Protein AF-G8QPC1-F1 (afdb_monomer)

pLDDT: mean 83.92, std 19.11, range [39.84, 98.25]

Sequence (116 aa):
MSDKPPVGKVQQKRVIDTPPAGSVQTPPPKSLAEKEMEFRQQQKIRQDKAKEAEEEAAQQKKRKDNCDAARRNLALYQSGERIARRNDAGEREILDDSQRAAEAAKAQQAVNEWCK

Secondary structure (DSSP, 8-state):
---PPPPP---------PPP-----PPPPPPHHHHHHHHHHHHHHHHHHHHHHHHHHHHHHHHHHHHHHHHHHHHHHHS-PPPEEE-TTS-EEEPPHHHHHHHHHHHHHHHHHHT-

Foldseek 3Di:
DDDDPDDDDDPDDDDDDDDDDPDPPDPPDDDPVRVVVVVVVVVVVVVVVVVVVVVVVVVLVVLVVQLVVLVVQLCVLVVPDWDWDQDPVRDTDTDDPVRSVVSNVVSVVSNVVSVD

Radius of gyration: 36.0 Å; Cα contacts (8 Å, |Δi|>4): 49; chains: 1; bounding box: 96×52×78 Å

Structure (mmCIF, N/CA/C/O backbone):
data_AF-G8QPC1-F1
#
_entry.id   AF-G8QPC1-F1
#
loop_
_atom_site.group_PDB
_atom_site.id
_atom_site.type_symbol
_atom_site.label_atom_id
_atom_site.label_alt_id
_atom_site.label_comp_id
_atom_site.label_asym_id
_atom_site.label_entity_id
_atom_site.label_seq_id
_atom_site.pdbx_PDB_ins_code
_atom_site.Cartn_x
_atom_site.Cartn_y
_atom_site.Cartn_z
_atom_site.occupancy
_atom_site.B_iso_or_equiv
_atom_site.auth_seq_id
_atom_site.auth_comp_id
_atom_site.auth_asym_id
_atom_site.auth_atom_id
_atom_site.pdbx_PDB_model_num
ATOM 1 N N . MET A 1 1 ? -79.341 -33.993 42.452 1.00 43.09 1 MET A N 1
ATOM 2 C CA . MET A 1 1 ? -78.160 -33.880 41.567 1.00 43.09 1 MET A CA 1
ATOM 3 C C . MET A 1 1 ? -77.908 -32.393 41.347 1.00 43.09 1 MET A C 1
ATOM 5 O O . MET A 1 1 ? -78.702 -31.774 40.665 1.00 43.09 1 MET A O 1
ATOM 9 N N . SER A 1 2 ? -77.084 -31.689 42.128 1.00 46.44 2 SER A N 1
ATOM 10 C CA . SER A 1 2 ? -75.613 -31.746 42.159 1.00 4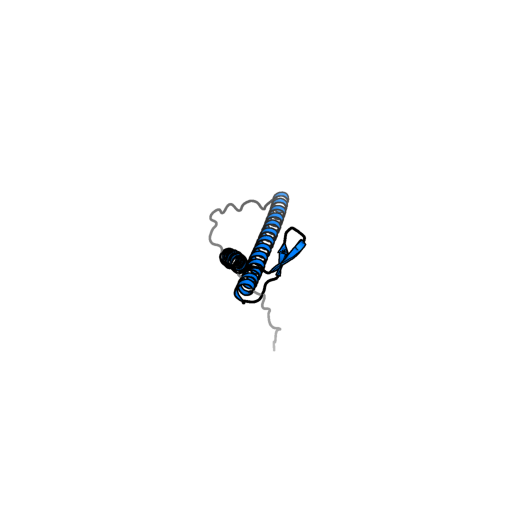6.44 2 SER A CA 1
ATOM 11 C C . SER A 1 2 ? -75.020 -31.681 40.755 1.00 46.44 2 SER A C 1
ATOM 13 O O . SER A 1 2 ? -74.992 -32.709 40.097 1.00 46.44 2 SER A O 1
ATOM 15 N N . ASP A 1 3 ? -74.561 -30.502 40.333 1.00 51.81 3 ASP A N 1
ATOM 16 C CA . ASP A 1 3 ? -73.200 -30.363 39.813 1.00 51.81 3 ASP A CA 1
ATOM 17 C C . ASP A 1 3 ? -72.731 -28.903 39.916 1.00 51.81 3 ASP A C 1
ATOM 19 O O . ASP A 1 3 ? -73.452 -27.962 39.581 1.00 51.81 3 ASP A O 1
ATOM 23 N N . LYS A 1 4 ? -71.560 -28.726 40.525 1.00 56.59 4 LYS A N 1
ATOM 24 C CA . LYS A 1 4 ? -70.967 -27.449 40.934 1.00 56.59 4 LYS A CA 1
ATOM 25 C C . LYS A 1 4 ? -69.986 -26.992 39.848 1.00 56.59 4 LYS A C 1
ATOM 27 O O . LYS A 1 4 ? -69.308 -27.836 39.269 1.00 56.59 4 LYS A O 1
ATOM 32 N N . PRO A 1 5 ? -69.830 -25.680 39.610 1.00 59.16 5 PRO A N 1
ATOM 33 C CA . PRO A 1 5 ? -68.811 -25.179 38.693 1.00 59.16 5 PRO A CA 1
ATOM 34 C C . PRO A 1 5 ? -67.395 -25.537 39.188 1.00 59.16 5 PRO A C 1
ATOM 36 O O . PRO A 1 5 ? -67.169 -25.602 40.403 1.00 59.16 5 PRO A O 1
ATOM 39 N N . PRO A 1 6 ? -66.428 -25.763 38.279 1.00 58.91 6 PRO A N 1
ATOM 40 C CA . PRO A 1 6 ? -65.076 -26.151 38.651 1.00 58.91 6 PRO A CA 1
ATOM 41 C C . PRO A 1 6 ? -64.368 -25.042 39.439 1.00 58.91 6 PRO A C 1
ATOM 43 O O . PRO A 1 6 ? -64.325 -23.876 39.047 1.00 58.91 6 PRO A O 1
ATOM 46 N N . VAL A 1 7 ? -63.800 -25.455 40.569 1.00 49.91 7 VAL A N 1
ATOM 47 C CA . VAL A 1 7 ? -62.991 -24.654 41.489 1.00 49.91 7 VAL A CA 1
ATOM 48 C C . VAL A 1 7 ? -61.662 -24.218 40.862 1.00 49.91 7 VAL A C 1
ATOM 50 O O . VAL A 1 7 ? -61.058 -24.927 40.056 1.00 49.91 7 VAL A O 1
ATOM 53 N N . GLY A 1 8 ? -61.217 -23.021 41.251 1.00 39.84 8 GLY A N 1
ATOM 54 C CA . GLY A 1 8 ? -60.066 -22.323 40.692 1.00 39.84 8 GLY A CA 1
ATOM 55 C C . GLY A 1 8 ? -58.712 -23.001 40.906 1.00 39.84 8 GLY A C 1
ATOM 56 O O . GLY A 1 8 ? -58.464 -23.686 41.896 1.00 39.84 8 GLY A O 1
ATOM 57 N N . LYS A 1 9 ? -57.788 -22.715 39.985 1.00 43.53 9 LYS A N 1
ATOM 58 C CA . LYS A 1 9 ? -56.349 -22.913 40.176 1.00 43.53 9 LYS A CA 1
ATOM 59 C C . LYS A 1 9 ? -55.683 -21.545 40.280 1.00 43.53 9 LYS A C 1
ATOM 61 O O . LYS A 1 9 ? -55.252 -20.968 39.287 1.00 43.53 9 LYS A O 1
ATOM 66 N N . VAL A 1 10 ? -55.638 -21.014 41.501 1.00 52.50 10 VAL A N 1
ATOM 67 C CA . VAL A 1 10 ? -54.758 -19.896 41.854 1.00 52.50 10 VAL A CA 1
ATOM 68 C C . VAL A 1 10 ? -53.331 -20.431 41.781 1.00 52.50 10 VAL A C 1
ATOM 70 O O . VAL A 1 10 ? -52.978 -21.365 42.499 1.00 52.50 10 VAL A O 1
ATOM 73 N N . GLN A 1 11 ? -52.537 -19.880 40.864 1.00 48.75 11 GLN A N 1
ATOM 74 C CA . GLN A 1 11 ? -51.118 -20.189 40.718 1.00 48.75 11 GLN A CA 1
ATOM 75 C C . GLN A 1 11 ? -50.419 -19.972 42.064 1.00 48.75 11 GLN A C 1
ATOM 77 O O . GLN A 1 11 ? -50.387 -18.859 42.595 1.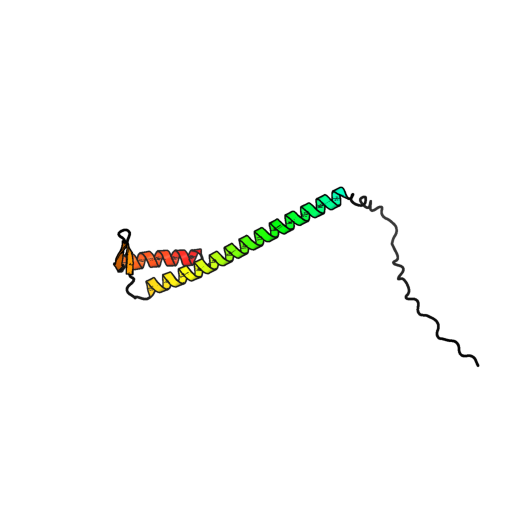00 48.75 11 GLN A O 1
ATOM 82 N N . GLN A 1 12 ? -49.901 -21.060 42.633 1.00 49.81 12 GLN A N 1
ATOM 83 C CA . GLN A 1 12 ? -49.161 -21.054 43.885 1.00 49.81 12 GLN A CA 1
ATOM 84 C C . GLN A 1 12 ? -47.919 -20.169 43.731 1.00 49.81 12 GLN A C 1
ATOM 86 O O . GLN A 1 12 ? -47.016 -20.469 42.946 1.00 49.81 12 GLN A O 1
ATOM 91 N N . LYS A 1 13 ? -47.859 -19.078 44.504 1.00 49.91 13 LYS A N 1
ATOM 92 C CA . LYS A 1 13 ? -46.604 -18.376 44.780 1.00 49.91 13 LYS A CA 1
ATOM 93 C C . LYS A 1 13 ? -45.646 -19.395 45.391 1.00 49.91 13 LYS A C 1
ATOM 95 O O . LYS A 1 13 ? -45.897 -19.889 46.487 1.00 49.91 13 LYS A O 1
ATOM 100 N N . ARG A 1 14 ? -44.565 -19.713 44.675 1.00 53.56 14 ARG A N 1
ATOM 101 C CA . ARG A 1 14 ? -43.443 -20.472 45.231 1.00 53.56 14 ARG A CA 1
ATOM 102 C C . ARG A 1 14 ? -42.903 -19.690 46.424 1.00 53.56 14 ARG A C 1
ATOM 104 O O . ARG A 1 14 ? -42.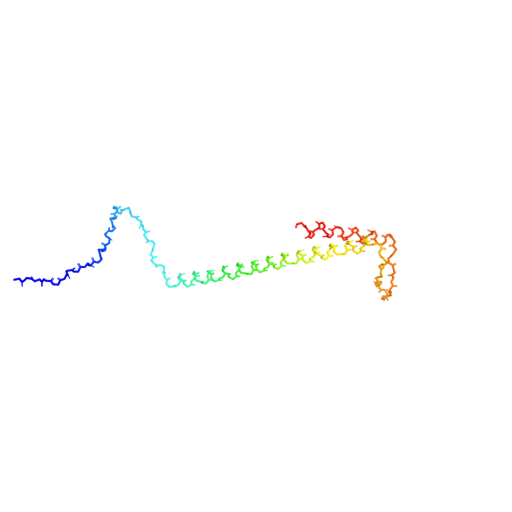383 -18.589 46.259 1.00 53.56 14 ARG A O 1
ATOM 111 N N . VAL A 1 15 ? -43.085 -20.257 47.610 1.00 44.22 15 VAL A N 1
ATOM 112 C CA . VAL A 1 15 ? -42.347 -19.875 48.809 1.00 44.22 15 VAL A CA 1
ATOM 113 C C . VAL A 1 15 ? -40.904 -20.287 48.548 1.00 44.22 15 VAL A C 1
ATOM 115 O O . VAL A 1 15 ? -40.631 -21.450 48.262 1.00 44.22 15 VAL A O 1
ATOM 118 N N . ILE A 1 16 ? -40.009 -19.307 48.523 1.00 50.50 16 ILE A N 1
ATOM 119 C CA . ILE A 1 16 ? -38.571 -19.538 48.455 1.00 50.50 16 ILE A CA 1
ATOM 120 C C . ILE A 1 16 ? -38.125 -19.601 49.914 1.00 50.50 16 ILE A C 1
ATOM 122 O O . ILE A 1 16 ? -38.199 -18.591 50.611 1.00 50.50 16 ILE A O 1
ATOM 126 N N . ASP A 1 17 ? -37.747 -20.789 50.378 1.00 46.50 17 ASP A N 1
ATOM 127 C CA . ASP A 1 17 ? -37.124 -20.990 51.685 1.00 46.50 17 ASP A CA 1
ATOM 128 C C . ASP A 1 17 ? -35.777 -20.256 51.731 1.00 46.50 17 ASP A C 1
ATOM 130 O O . ASP A 1 17 ? -34.848 -20.570 50.983 1.00 46.50 17 ASP A O 1
ATOM 134 N N . THR A 1 18 ? -35.675 -19.256 52.603 1.00 49.22 18 THR A N 1
ATOM 135 C CA . THR A 1 18 ? -34.431 -18.538 52.904 1.00 49.22 18 THR A CA 1
ATOM 136 C C . THR A 1 18 ? -33.738 -19.199 54.106 1.00 49.22 18 THR A C 1
ATOM 138 O O . THR A 1 18 ? -34.367 -19.313 55.159 1.00 49.22 18 THR A O 1
ATOM 141 N N . PRO A 1 19 ? -32.449 -19.590 54.026 1.00 51.25 19 PRO A N 1
ATOM 142 C CA . PRO A 1 19 ? -31.654 -19.935 55.208 1.00 51.25 19 PRO A CA 1
ATOM 143 C C . PRO A 1 19 ? -31.360 -18.680 56.060 1.00 51.25 19 PRO A C 1
ATOM 145 O O . PRO A 1 19 ? -31.473 -17.559 55.553 1.00 51.25 19 PRO A O 1
ATOM 148 N N . PRO A 1 20 ? -30.991 -18.831 57.349 1.00 49.72 20 PRO A N 1
ATOM 149 C CA . PRO A 1 20 ? -30.943 -17.720 58.290 1.00 49.72 20 PRO A CA 1
ATOM 150 C C . PRO A 1 20 ? -29.839 -16.719 57.945 1.00 49.72 20 PRO A C 1
ATOM 152 O O . PRO A 1 20 ? -28.757 -17.063 57.471 1.00 49.72 20 PRO A O 1
ATOM 155 N N . ALA A 1 21 ? -30.162 -15.457 58.210 1.00 51.59 21 ALA A N 1
ATOM 156 C CA . ALA A 1 21 ? -29.362 -14.282 57.936 1.00 51.59 21 ALA A CA 1
ATOM 157 C C . ALA A 1 21 ? -27.981 -14.340 58.611 1.00 51.59 21 ALA A C 1
ATOM 159 O O . ALA A 1 21 ? -27.835 -14.049 59.796 1.00 51.59 21 ALA A O 1
ATOM 160 N N . GLY A 1 22 ? -26.949 -14.621 57.816 1.00 43.69 22 GLY A N 1
ATOM 161 C CA . GLY A 1 22 ? -25.666 -13.952 57.995 1.00 43.69 22 GLY A CA 1
ATOM 162 C C . GLY A 1 22 ? -25.852 -12.497 57.577 1.00 43.69 22 GLY A C 1
ATOM 163 O O . GLY A 1 22 ? -26.405 -12.228 56.512 1.00 43.69 22 GLY A O 1
ATOM 164 N N . SER A 1 23 ? -25.458 -11.560 58.435 1.00 50.66 23 SER A N 1
ATOM 165 C CA . SER A 1 23 ? -25.564 -10.118 58.222 1.00 50.66 23 SER A CA 1
ATOM 166 C C . SER A 1 23 ? -24.767 -9.671 56.993 1.00 50.66 23 SER A C 1
ATOM 168 O O . SER A 1 23 ? -23.634 -9.199 57.101 1.00 50.66 23 SER A O 1
ATOM 170 N N . VAL A 1 24 ? -25.359 -9.800 55.809 1.00 50.09 24 VAL A N 1
ATOM 171 C CA . VAL A 1 24 ? -24.914 -9.080 54.624 1.00 50.09 24 VAL A CA 1
ATOM 172 C C . VAL A 1 24 ? -25.418 -7.658 54.811 1.00 50.09 24 VAL A C 1
ATOM 174 O O . VAL A 1 24 ? -26.597 -7.369 54.605 1.00 50.09 24 VAL A O 1
ATOM 177 N N . GLN A 1 25 ? -24.533 -6.777 55.276 1.00 51.59 25 GLN A N 1
ATOM 178 C CA . GLN A 1 25 ? -24.770 -5.339 55.230 1.00 51.59 25 GLN A CA 1
ATOM 179 C C . GLN A 1 25 ? -25.047 -4.986 53.768 1.00 51.59 25 GLN A C 1
ATOM 181 O O . GLN A 1 25 ? -24.146 -4.960 52.933 1.00 51.59 25 GLN A O 1
ATOM 186 N N . THR A 1 26 ? -26.324 -4.814 53.438 1.00 59.34 26 THR A N 1
ATOM 187 C CA . THR A 1 26 ? -26.729 -4.376 52.109 1.00 59.34 26 THR A CA 1
ATOM 188 C C . THR A 1 26 ? -26.332 -2.907 52.034 1.00 59.34 26 THR A C 1
ATOM 190 O O . THR A 1 26 ? -26.786 -2.140 52.890 1.00 59.34 26 THR A O 1
ATOM 193 N N . PRO A 1 27 ? -25.456 -2.496 51.099 1.00 64.88 27 PRO A N 1
ATOM 194 C CA . PRO A 1 27 ? -25.099 -1.093 50.984 1.00 64.88 27 PRO A CA 1
ATOM 195 C C . PRO A 1 27 ? -26.381 -0.276 50.771 1.00 64.88 27 PRO A C 1
ATOM 197 O O . PRO A 1 27 ? -27.302 -0.756 50.095 1.00 64.88 27 PRO A O 1
ATOM 200 N N . PRO A 1 28 ? -26.479 0.923 51.369 1.00 72.44 28 PRO A N 1
ATOM 201 C CA . PRO A 1 28 ? -27.664 1.754 51.237 1.00 72.44 28 PRO A CA 1
ATOM 202 C C . PRO A 1 28 ? -27.990 1.976 49.751 1.00 72.44 28 PRO A C 1
ATOM 204 O O . PRO A 1 28 ? -27.077 2.051 48.921 1.00 72.44 28 PRO A O 1
ATOM 207 N N . PRO A 1 29 ? -29.283 2.049 49.382 1.00 72.75 29 PRO A N 1
ATOM 208 C CA . PRO A 1 29 ? -29.677 2.286 48.003 1.00 72.75 29 PRO A CA 1
ATOM 209 C C . PRO A 1 29 ? -29.030 3.581 47.515 1.00 72.75 29 PRO A C 1
ATOM 211 O O . PRO A 1 29 ? -29.193 4.628 48.140 1.00 72.75 29 PRO A O 1
ATOM 214 N N . LYS A 1 30 ? -28.300 3.489 46.396 1.00 72.56 30 LYS A N 1
ATOM 215 C CA . LYS A 1 30 ? -27.573 4.622 45.818 1.00 72.56 30 LYS A CA 1
ATOM 216 C C . LYS A 1 30 ? -28.479 5.843 45.695 1.00 72.56 30 LYS A C 1
ATOM 218 O O . LYS A 1 30 ? -29.599 5.738 45.172 1.00 72.56 30 LYS A O 1
ATOM 223 N N . SER A 1 31 ? -27.978 6.986 46.145 1.00 80.50 31 SER A N 1
ATOM 224 C CA . SER A 1 31 ? -28.660 8.270 46.024 1.00 80.50 31 SER A CA 1
ATOM 225 C C . SER A 1 31 ? -28.896 8.622 44.550 1.00 80.50 31 SER A C 1
ATOM 227 O O . SER A 1 31 ? -28.235 8.107 43.643 1.00 80.50 31 SER A O 1
ATOM 229 N N . LEU A 1 32 ? -29.852 9.515 44.278 1.00 81.88 32 LEU A N 1
ATOM 230 C CA . LEU A 1 32 ? -30.111 9.980 42.909 1.00 81.88 32 LEU A CA 1
ATOM 231 C C . LEU A 1 32 ? -28.856 10.600 42.269 1.00 81.88 32 LEU A C 1
ATOM 233 O O . LEU A 1 32 ? -28.602 10.364 41.090 1.00 81.88 32 LEU A O 1
ATOM 237 N N . ALA A 1 33 ? -28.032 11.294 43.062 1.00 83.44 33 ALA A N 1
ATOM 238 C CA . ALA A 1 33 ? -26.765 11.869 42.618 1.00 83.44 33 ALA A CA 1
ATOM 239 C C . ALA A 1 33 ? -25.739 10.794 42.205 1.00 83.44 33 ALA A C 1
ATOM 241 O O . ALA A 1 33 ? -25.072 10.935 41.180 1.00 83.44 33 ALA A O 1
ATOM 242 N N . GLU A 1 34 ? -25.644 9.687 42.948 1.00 85.19 34 GLU A N 1
ATOM 243 C CA . GLU A 1 34 ? -24.762 8.559 42.607 1.00 85.19 34 GLU A CA 1
ATOM 244 C C . GLU A 1 34 ? -25.209 7.859 41.317 1.00 85.19 34 GLU A C 1
ATOM 246 O O . GLU A 1 34 ? -24.381 7.554 40.460 1.00 85.19 34 GLU A O 1
ATOM 251 N N . LYS A 1 35 ? -26.520 7.674 41.117 1.00 86.19 35 LYS A N 1
ATOM 252 C CA . LYS A 1 35 ? -27.062 7.095 39.873 1.00 86.19 35 LYS A CA 1
ATOM 253 C C . LYS A 1 35 ? -26.806 7.986 38.657 1.00 86.19 35 LYS A C 1
ATOM 255 O O . LYS A 1 35 ? -26.482 7.480 37.584 1.00 86.19 35 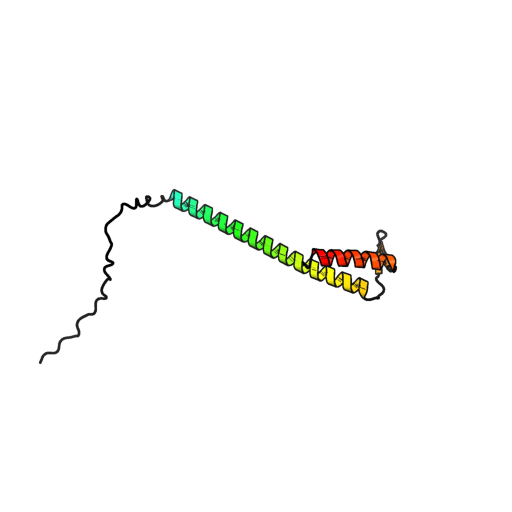LYS A O 1
ATOM 260 N N . GLU A 1 36 ? -26.925 9.303 38.813 1.00 88.62 36 GLU A N 1
ATOM 261 C CA . GLU A 1 36 ? -26.641 10.266 37.744 1.00 88.62 36 GLU A CA 1
ATOM 262 C C . GLU A 1 36 ? -25.147 10.279 37.373 1.00 88.62 36 GLU A C 1
ATOM 264 O O . GLU A 1 36 ? -24.784 10.307 36.194 1.00 88.62 36 GLU A O 1
ATOM 269 N N . MET A 1 37 ? -24.267 10.191 38.376 1.00 89.75 37 MET A N 1
ATOM 270 C CA . MET A 1 37 ? -22.822 10.045 38.185 1.00 89.75 37 MET A CA 1
ATOM 271 C C . MET A 1 37 ? -22.468 8.741 37.461 1.00 89.75 37 MET A C 1
ATOM 273 O O . MET A 1 37 ? -21.684 8.769 36.512 1.00 89.75 37 MET A O 1
ATOM 277 N N . GLU A 1 38 ? -23.068 7.615 37.849 1.00 89.75 38 GLU A N 1
ATOM 278 C CA . GLU A 1 38 ? -22.865 6.321 37.186 1.00 89.75 38 GLU A CA 1
ATOM 279 C C . GLU A 1 38 ? -23.369 6.322 35.748 1.00 89.75 38 GLU A C 1
ATOM 281 O O . GLU A 1 38 ? -22.682 5.828 34.856 1.00 89.75 38 GLU A O 1
ATOM 286 N N . PHE A 1 39 ? -24.534 6.916 35.491 1.00 91.62 39 PHE A N 1
ATOM 287 C CA . PHE A 1 39 ? -25.062 7.029 34.137 1.00 91.62 39 PHE A CA 1
ATOM 288 C C . PHE A 1 39 ? -24.129 7.846 33.236 1.00 91.62 39 PHE A C 1
ATOM 290 O O . PHE A 1 39 ? -23.808 7.408 32.128 1.00 91.62 39 PHE A O 1
ATOM 297 N N . ARG A 1 40 ? -23.624 8.988 33.727 1.00 91.75 40 ARG 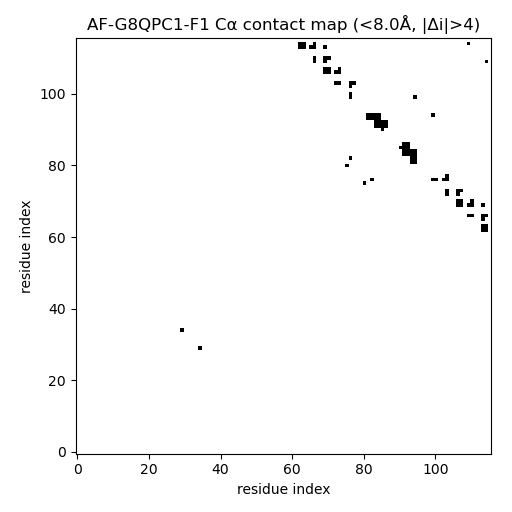A N 1
ATOM 298 C CA . ARG A 1 40 ? -22.624 9.797 33.012 1.00 91.75 40 ARG A CA 1
ATOM 299 C C . ARG A 1 40 ? -21.327 9.028 32.764 1.00 91.75 40 ARG A C 1
ATOM 301 O O . ARG A 1 40 ? -20.794 9.087 31.658 1.00 91.75 40 ARG A O 1
ATOM 308 N N . GLN A 1 41 ? -20.827 8.292 33.757 1.00 93.38 41 GLN A N 1
ATOM 309 C CA . GLN A 1 41 ? -19.631 7.456 33.600 1.00 93.38 41 GLN A CA 1
ATOM 310 C C . GLN A 1 41 ? -19.848 6.361 32.552 1.00 93.38 41 GLN A C 1
ATOM 312 O O . GLN A 1 41 ? -19.031 6.204 31.649 1.00 93.38 41 GLN A O 1
ATOM 317 N N . GLN A 1 42 ? -20.980 5.658 32.598 1.00 93.00 42 GLN A N 1
ATOM 318 C CA . GLN A 1 42 ? -21.313 4.636 31.607 1.00 93.00 42 GLN A CA 1
ATOM 319 C C . GLN A 1 42 ? -21.471 5.216 30.199 1.00 93.00 42 GLN A C 1
ATOM 321 O O . GLN A 1 42 ? -21.065 4.578 29.230 1.00 93.00 42 GLN A O 1
ATOM 326 N N . GLN A 1 43 ? -22.050 6.412 30.060 1.00 93.88 43 GLN A N 1
ATOM 327 C CA . GLN A 1 43 ? -22.131 7.093 28.769 1.00 93.88 43 GLN A CA 1
ATOM 328 C C . GLN A 1 43 ? -20.743 7.414 28.208 1.00 93.88 43 GLN A C 1
ATOM 330 O O . GLN A 1 43 ? -20.514 7.140 27.033 1.00 93.88 43 GLN A O 1
ATOM 335 N N . LYS A 1 44 ? -19.821 7.928 29.034 1.00 94.94 44 LYS A N 1
ATOM 336 C CA . LYS A 1 44 ? -18.431 8.188 28.620 1.00 94.94 44 LYS A CA 1
ATOM 337 C C . LYS A 1 44 ? -17.723 6.904 28.194 1.00 94.94 44 LYS A C 1
ATOM 339 O O . LYS A 1 44 ? -17.262 6.830 27.066 1.00 94.94 44 LYS A O 1
ATOM 344 N N . ILE A 1 45 ? -17.782 5.851 29.014 1.00 94.81 45 ILE A N 1
ATOM 345 C CA . ILE A 1 45 ? -17.179 4.547 28.689 1.00 94.81 45 ILE A CA 1
ATOM 346 C C . ILE A 1 45 ? -17.731 3.986 27.370 1.00 94.81 45 ILE A C 1
ATOM 348 O O . ILE A 1 45 ? -16.978 3.426 26.579 1.00 94.81 45 ILE A O 1
ATOM 352 N N . ARG A 1 46 ? -19.039 4.121 27.105 1.00 94.12 46 ARG A N 1
ATOM 353 C CA . ARG A 1 46 ? -19.625 3.686 25.826 1.00 94.12 46 ARG A CA 1
ATOM 354 C C . ARG A 1 46 ? -19.117 4.507 24.643 1.00 94.12 46 ARG A C 1
ATOM 356 O O . ARG A 1 46 ? -18.856 3.923 23.599 1.00 94.12 46 ARG A O 1
ATOM 363 N N . GLN A 1 47 ? -18.994 5.825 24.794 1.00 95.12 47 GLN A N 1
ATOM 364 C CA . GLN A 1 47 ? -18.462 6.691 23.738 1.00 95.12 47 GLN A CA 1
ATOM 365 C C . GLN A 1 47 ? -16.990 6.392 23.457 1.00 95.12 47 GLN A C 1
ATOM 367 O O . GLN A 1 47 ? -16.619 6.282 22.294 1.00 95.12 47 GLN A O 1
ATOM 372 N N . ASP A 1 48 ? -16.178 6.208 24.496 1.00 95.12 48 ASP A N 1
ATOM 373 C CA . ASP A 1 48 ? -14.750 5.921 24.349 1.00 95.12 48 ASP A CA 1
ATOM 374 C C . ASP A 1 48 ? -14.535 4.559 23.679 1.00 95.12 48 ASP A C 1
ATOM 376 O O . ASP A 1 48 ? -13.803 4.472 22.699 1.00 95.12 48 ASP A O 1
ATOM 380 N N . LYS A 1 49 ? -15.280 3.525 24.096 1.00 95.75 49 LYS A N 1
ATOM 381 C CA . LYS A 1 49 ? -15.259 2.210 23.431 1.00 95.75 49 LYS A CA 1
ATOM 382 C C . LYS A 1 49 ? -15.717 2.265 21.975 1.00 95.75 49 LYS A C 1
ATOM 384 O O . LYS A 1 49 ? -15.186 1.542 21.142 1.00 95.75 49 LYS A O 1
ATOM 389 N N . ALA A 1 50 ? -16.727 3.081 21.664 1.00 95.38 50 ALA A N 1
ATOM 390 C CA . ALA A 1 50 ? -17.196 3.236 20.290 1.00 95.38 50 ALA A CA 1
ATOM 391 C C . ALA A 1 50 ? -16.138 3.916 19.408 1.00 95.38 50 ALA A C 1
ATOM 393 O O . ALA A 1 50 ? -15.923 3.474 18.284 1.00 95.38 50 ALA A O 1
ATOM 394 N N . LYS A 1 51 ? -15.453 4.941 19.932 1.00 96.31 51 LYS A N 1
ATOM 395 C CA . LYS A 1 51 ? -14.346 5.615 19.240 1.00 96.31 51 LYS A CA 1
ATOM 396 C C . LYS A 1 51 ? -13.159 4.683 19.024 1.00 96.31 51 LYS A C 1
ATOM 398 O O . LYS A 1 51 ? -12.665 4.602 17.910 1.00 96.31 51 LYS A O 1
ATOM 403 N N . GLU A 1 52 ? -12.751 3.944 20.053 1.00 96.38 52 GLU A N 1
ATOM 404 C CA . GLU A 1 52 ? -11.661 2.967 19.955 1.00 96.38 52 GLU A CA 1
ATOM 405 C C . GLU A 1 52 ? -11.972 1.902 18.891 1.00 96.38 52 GLU A C 1
ATOM 407 O O . GLU A 1 52 ? -11.160 1.658 18.004 1.00 96.38 52 GLU A O 1
ATOM 412 N N . ALA A 1 53 ? -13.194 1.357 18.886 1.00 96.38 53 ALA A N 1
ATOM 413 C CA . ALA A 1 53 ? -13.624 0.398 17.869 1.00 96.38 53 ALA A CA 1
ATOM 414 C C . ALA A 1 53 ? -13.652 0.994 16.445 1.00 96.38 53 ALA A C 1
ATOM 416 O O . ALA A 1 53 ? -13.305 0.309 15.480 1.00 96.38 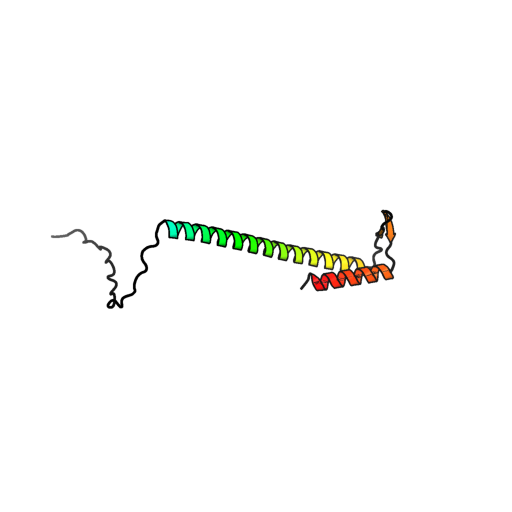53 ALA A O 1
ATOM 417 N N . GLU A 1 54 ? -14.058 2.259 16.289 1.00 97.00 54 GLU A N 1
ATOM 418 C CA . GLU A 1 54 ? -14.028 2.959 14.999 1.00 97.00 54 GLU A CA 1
ATOM 419 C C . GLU A 1 54 ? -12.589 3.182 14.513 1.00 97.00 54 GLU A C 1
ATOM 421 O O . GLU A 1 54 ? -12.277 2.923 13.348 1.00 97.00 54 GLU A O 1
ATOM 426 N N . GLU A 1 55 ? -11.695 3.613 15.402 1.00 97.00 55 GLU A N 1
ATOM 427 C CA . GLU A 1 55 ? -10.279 3.819 15.104 1.00 97.00 55 GLU A CA 1
ATOM 428 C C . GLU A 1 55 ? -9.586 2.507 14.730 1.00 97.00 55 GLU A C 1
ATOM 430 O O . GLU A 1 55 ? -8.841 2.468 13.747 1.00 97.00 55 GLU A O 1
ATOM 435 N N . GLU A 1 56 ? -9.858 1.420 15.453 1.00 96.50 56 GLU A N 1
ATOM 436 C CA . GLU A 1 56 ? -9.368 0.083 15.120 1.00 96.50 56 GLU A CA 1
ATOM 437 C C . GLU A 1 56 ? -9.875 -0.366 13.747 1.00 96.50 56 GLU A C 1
ATOM 439 O O . GLU A 1 56 ? -9.077 -0.768 12.896 1.00 96.50 56 GLU A O 1
ATOM 444 N N . ALA A 1 57 ? -11.177 -0.241 13.477 1.00 96.75 57 ALA A N 1
ATOM 445 C CA . ALA A 1 57 ? -11.751 -0.595 12.180 1.00 96.75 57 ALA A CA 1
ATOM 446 C C . ALA A 1 57 ? -11.136 0.231 11.037 1.00 96.75 57 ALA A C 1
ATOM 448 O O . ALA A 1 57 ? -10.797 -0.311 9.978 1.00 96.75 57 ALA A O 1
ATOM 449 N N . ALA A 1 58 ? -10.926 1.533 11.252 1.00 97.25 58 ALA A N 1
ATOM 450 C CA . ALA A 1 58 ? -10.275 2.412 10.290 1.00 97.25 58 ALA A CA 1
ATOM 451 C C . ALA A 1 58 ? -8.806 2.022 10.060 1.00 97.25 58 ALA A C 1
ATOM 453 O O . ALA A 1 58 ? -8.342 2.023 8.917 1.00 97.25 58 ALA A O 1
ATOM 454 N N . GLN A 1 59 ? -8.070 1.658 11.112 1.00 96.62 59 GLN A N 1
ATOM 455 C CA . GLN A 1 59 ? -6.691 1.182 11.004 1.00 96.62 59 GLN A CA 1
ATOM 456 C C . GLN A 1 59 ? -6.603 -0.146 10.248 1.00 96.62 59 GLN A C 1
ATOM 458 O O . GLN A 1 59 ? -5.764 -0.279 9.357 1.00 96.62 59 GLN A O 1
ATOM 463 N N . GLN A 1 60 ? -7.492 -1.100 10.534 1.00 96.38 60 GLN A N 1
ATOM 464 C CA . GLN A 1 60 ? -7.548 -2.376 9.818 1.00 96.38 60 GLN A CA 1
ATOM 465 C C . GLN A 1 60 ? -7.867 -2.175 8.336 1.00 96.38 60 GLN A C 1
ATOM 467 O O . GLN A 1 60 ? -7.203 -2.746 7.468 1.00 96.38 60 GLN A O 1
ATOM 472 N N . LYS A 1 61 ? -8.825 -1.294 8.024 1.00 97.31 61 LYS A N 1
ATOM 473 C CA . LYS A 1 61 ? -9.133 -0.926 6.639 1.00 97.31 61 LYS A CA 1
ATOM 474 C C . LYS A 1 61 ? -7.920 -0.309 5.937 1.00 97.31 61 LYS A C 1
ATOM 476 O O . LYS A 1 61 ? -7.576 -0.747 4.845 1.00 97.31 61 LYS A O 1
ATOM 481 N N . LYS A 1 62 ? -7.239 0.655 6.569 1.00 97.12 62 LYS A N 1
ATOM 482 C CA . LYS A 1 62 ? -6.019 1.273 6.016 1.00 97.12 62 LYS A CA 1
ATOM 483 C C . LYS A 1 62 ? -4.926 0.238 5.754 1.00 97.12 62 LYS A C 1
ATOM 485 O O . LYS A 1 62 ? -4.325 0.259 4.686 1.00 97.12 62 LYS A O 1
ATOM 490 N N . ARG A 1 63 ? -4.689 -0.688 6.691 1.00 97.06 63 ARG A N 1
ATOM 491 C CA . ARG A 1 63 ? -3.711 -1.775 6.517 1.00 97.06 63 ARG A CA 1
ATOM 492 C C . ARG A 1 63 ? -4.045 -2.642 5.308 1.00 97.06 63 ARG A C 1
ATOM 494 O O . ARG A 1 63 ? -3.172 -2.878 4.477 1.00 97.06 63 ARG A O 1
ATOM 501 N N . LYS A 1 64 ? -5.309 -3.051 5.171 1.00 97.94 64 LYS A N 1
ATOM 502 C CA . LYS A 1 64 ? -5.776 -3.832 4.021 1.00 97.94 64 LYS A CA 1
ATOM 503 C C . LYS A 1 64 ? -5.590 -3.079 2.703 1.00 97.94 64 LYS A C 1
ATOM 505 O O . LYS A 1 64 ? -4.983 -3.619 1.782 1.00 97.94 64 LYS A O 1
ATOM 510 N N . ASP A 1 65 ? -6.053 -1.833 2.637 1.00 98.06 65 ASP A N 1
ATOM 511 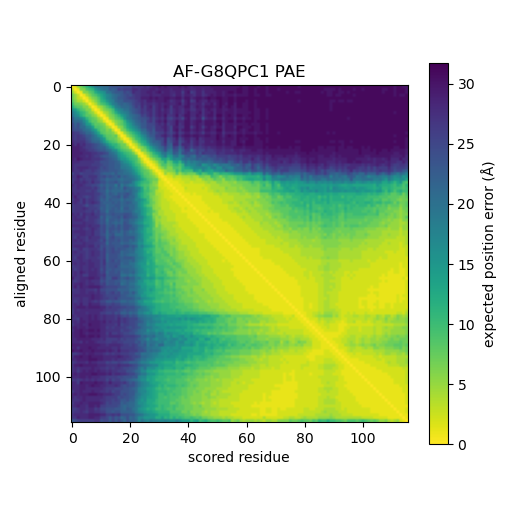C CA . ASP A 1 65 ? -5.951 -1.002 1.434 1.00 98.06 65 ASP A CA 1
ATOM 512 C C . ASP A 1 65 ? -4.476 -0.805 1.022 1.00 98.06 65 ASP A C 1
ATOM 514 O O . ASP A 1 65 ? -4.135 -0.921 -0.160 1.00 98.06 65 ASP A O 1
ATOM 518 N N . ASN A 1 66 ? -3.587 -0.586 1.998 1.00 98.00 66 ASN A N 1
ATOM 519 C CA . ASN A 1 66 ? -2.146 -0.462 1.778 1.00 98.00 66 ASN A CA 1
ATOM 520 C C . ASN A 1 66 ? -1.515 -1.776 1.305 1.00 98.00 66 ASN A C 1
ATOM 522 O O . ASN A 1 66 ? -0.703 -1.759 0.382 1.00 98.00 66 ASN A O 1
ATOM 526 N N . CYS A 1 67 ? -1.897 -2.912 1.892 1.00 98.25 67 CYS A N 1
ATOM 527 C CA . CYS A 1 67 ? -1.427 -4.224 1.457 1.00 98.25 67 CYS A CA 1
ATOM 528 C C . CYS A 1 67 ? -1.821 -4.503 0.000 1.00 98.25 67 CYS A C 1
ATOM 530 O O . CYS A 1 67 ? -0.982 -4.893 -0.817 1.00 98.25 67 CYS A O 1
ATOM 532 N N . ASP A 1 68 ? -3.081 -4.249 -0.352 1.00 98.25 68 ASP A N 1
ATOM 533 C CA . ASP A 1 68 ? -3.578 -4.459 -1.709 1.00 98.25 68 ASP A CA 1
ATOM 534 C C . ASP A 1 68 ? -2.874 -3.527 -2.710 1.00 98.25 68 ASP A C 1
ATOM 536 O O . ASP A 1 68 ? -2.514 -3.951 -3.811 1.00 98.25 68 ASP A O 1
ATOM 540 N N . ALA A 1 69 ? -2.618 -2.270 -2.333 1.00 98.06 69 ALA A N 1
ATOM 541 C CA . ALA A 1 69 ? -1.840 -1.336 -3.146 1.00 98.06 69 ALA A CA 1
ATOM 542 C C . ALA A 1 69 ? -0.381 -1.784 -3.322 1.00 98.06 69 ALA A C 1
ATOM 544 O O . ALA A 1 69 ? 0.126 -1.781 -4.444 1.00 98.06 69 ALA A O 1
ATOM 545 N N . ALA A 1 70 ? 0.278 -2.222 -2.247 1.00 98.00 70 ALA A N 1
ATOM 546 C CA . ALA A 1 70 ? 1.655 -2.701 -2.288 1.00 98.00 70 ALA A CA 1
ATOM 547 C C . ALA A 1 70 ? 1.803 -3.924 -3.206 1.00 98.00 70 ALA A C 1
ATOM 549 O O . ALA A 1 70 ? 2.708 -3.965 -4.039 1.00 98.00 70 ALA A O 1
ATOM 550 N N . ARG A 1 71 ? 0.866 -4.880 -3.128 1.00 98.12 71 ARG A N 1
ATOM 551 C CA . ARG A 1 71 ? 0.832 -6.058 -4.011 1.00 98.12 71 ARG A CA 1
ATOM 552 C C . ARG A 1 71 ? 0.657 -5.677 -5.479 1.00 98.12 71 ARG A C 1
ATOM 554 O O . ARG A 1 71 ? 1.374 -6.204 -6.326 1.00 98.12 71 ARG A O 1
ATOM 561 N N . ARG A 1 72 ? -0.256 -4.748 -5.789 1.00 97.81 72 ARG A N 1
ATOM 562 C CA . ARG A 1 72 ? -0.456 -4.256 -7.166 1.00 97.81 72 ARG A CA 1
ATOM 563 C C . ARG A 1 72 ? 0.790 -3.563 -7.714 1.00 97.81 72 ARG A C 1
ATOM 565 O O . ARG A 1 72 ? 1.169 -3.822 -8.851 1.00 97.81 72 ARG A O 1
ATOM 572 N N . ASN A 1 73 ? 1.442 -2.727 -6.909 1.00 96.38 73 ASN A N 1
ATOM 573 C CA . ASN A 1 73 ? 2.671 -2.041 -7.311 1.00 96.38 73 ASN A CA 1
ATOM 574 C C . ASN A 1 73 ? 3.808 -3.033 -7.569 1.00 96.38 73 ASN A C 1
ATOM 576 O O . ASN A 1 73 ? 4.501 -2.925 -8.575 1.00 96.38 73 ASN A O 1
ATOM 580 N N . LEU A 1 74 ? 3.974 -4.029 -6.697 1.00 97.75 74 LEU A N 1
ATOM 581 C CA . LEU A 1 74 ? 4.975 -5.072 -6.893 1.00 97.75 74 LEU A CA 1
ATOM 582 C C . LEU A 1 74 ? 4.738 -5.833 -8.204 1.00 97.75 74 LEU A C 1
ATOM 584 O O . LEU A 1 74 ? 5.668 -5.990 -8.993 1.00 97.75 74 LEU A O 1
ATOM 588 N N . ALA A 1 75 ? 3.491 -6.236 -8.465 1.00 97.81 75 ALA A N 1
ATOM 589 C CA . ALA A 1 75 ? 3.119 -6.912 -9.703 1.00 97.81 75 ALA A CA 1
ATOM 590 C C . ALA A 1 75 ? 3.392 -6.046 -10.945 1.00 97.81 75 ALA A C 1
ATOM 592 O O . ALA A 1 75 ? 3.906 -6.558 -11.935 1.00 97.81 75 ALA A O 1
ATOM 593 N N . LEU A 1 76 ? 3.120 -4.737 -10.882 1.00 96.06 76 LEU A N 1
ATOM 594 C CA . LEU A 1 76 ? 3.441 -3.792 -11.956 1.00 96.06 76 LEU A CA 1
ATOM 595 C C . LEU A 1 76 ? 4.946 -3.764 -12.255 1.00 96.06 76 LEU A C 1
ATOM 597 O O . LEU A 1 76 ? 5.348 -3.853 -13.410 1.00 96.06 76 LEU A O 1
ATOM 601 N N . TYR A 1 77 ? 5.800 -3.669 -11.233 1.00 95.88 77 TYR A N 1
ATOM 602 C CA . TYR A 1 77 ? 7.249 -3.641 -11.459 1.00 95.88 77 TYR A CA 1
ATOM 603 C C . TYR A 1 77 ? 7.798 -4.982 -11.966 1.00 95.88 77 TYR A C 1
ATOM 605 O O . TYR A 1 77 ? 8.786 -4.991 -12.701 1.00 95.88 77 TYR A O 1
ATOM 613 N N . GLN A 1 78 ? 7.133 -6.091 -11.631 1.00 95.12 78 GLN A N 1
ATOM 614 C CA . GLN A 1 78 ? 7.483 -7.447 -12.062 1.00 95.12 78 GLN A CA 1
ATOM 615 C C . GLN A 1 78 ? 6.871 -7.863 -13.412 1.00 95.12 78 GLN A C 1
ATOM 617 O O . GLN A 1 78 ? 7.292 -8.879 -13.959 1.00 95.12 78 GLN A O 1
ATOM 622 N N . SER A 1 79 ? 5.921 -7.106 -13.978 1.00 95.00 79 SER A N 1
ATOM 623 C CA . SER A 1 79 ? 5.197 -7.501 -15.202 1.00 95.00 79 SER A CA 1
ATOM 624 C C . SER A 1 79 ? 6.069 -7.529 -16.464 1.00 95.00 79 SER A C 1
ATOM 626 O O . SER A 1 79 ? 5.678 -8.108 -17.474 1.00 95.00 79 SER A O 1
ATOM 628 N N . GLY A 1 80 ? 7.244 -6.892 -16.427 1.00 88.88 80 GLY A N 1
ATOM 629 C CA . GLY A 1 80 ? 8.125 -6.728 -17.589 1.00 88.88 80 GLY A CA 1
ATOM 630 C C . GLY A 1 80 ? 7.673 -5.635 -18.566 1.00 88.88 80 GLY A C 1
ATOM 631 O O . GLY A 1 80 ? 8.362 -5.358 -19.546 1.00 88.88 80 GLY A O 1
ATOM 632 N N . GLU A 1 81 ? 6.552 -4.964 -18.300 1.00 92.94 81 GLU A N 1
ATOM 633 C CA . GLU A 1 81 ? 6.045 -3.878 -19.140 1.00 92.94 81 GLU A CA 1
ATOM 634 C C . GLU A 1 81 ? 6.885 -2.604 -18.981 1.00 92.94 81 GLU A C 1
ATOM 636 O O . GLU A 1 81 ? 7.503 -2.355 -17.944 1.00 92.94 81 GLU A O 1
ATOM 641 N N . ARG A 1 82 ? 6.912 -1.735 -19.997 1.00 93.69 82 ARG A N 1
ATOM 642 C CA . ARG A 1 82 ? 7.566 -0.421 -19.872 1.00 93.69 82 ARG A CA 1
ATOM 643 C C . ARG A 1 82 ? 6.747 0.482 -18.953 1.00 93.69 82 ARG A C 1
ATOM 645 O O . ARG A 1 82 ? 5.594 0.780 -19.249 1.00 93.69 82 ARG A O 1
ATOM 652 N N . ILE A 1 83 ? 7.369 0.974 -17.885 1.00 94.50 83 ILE A N 1
ATOM 653 C CA . ILE A 1 83 ? 6.719 1.861 -16.916 1.00 94.50 83 ILE A CA 1
ATOM 654 C C . ILE A 1 83 ? 7.169 3.287 -17.186 1.00 94.50 83 ILE A C 1
ATOM 656 O O . ILE A 1 83 ? 8.361 3.580 -17.148 1.00 94.50 83 ILE A O 1
ATOM 660 N N . ALA A 1 84 ? 6.209 4.165 -17.460 1.00 94.38 84 ALA A N 1
ATOM 661 C CA . ALA A 1 84 ? 6.445 5.595 -17.573 1.00 94.38 84 ALA A CA 1
ATOM 662 C C . ALA A 1 84 ? 6.058 6.278 -16.261 1.00 94.38 84 ALA A C 1
ATOM 664 O O . ALA A 1 84 ? 4.918 6.130 -15.819 1.00 94.38 84 ALA A O 1
ATOM 665 N N . ARG A 1 85 ? 6.957 7.070 -15.681 1.00 92.56 85 ARG A N 1
ATOM 66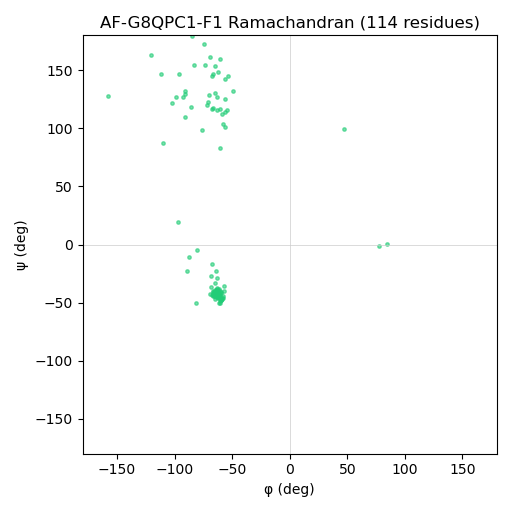6 C CA . ARG A 1 85 ? 6.647 7.943 -14.545 1.00 92.56 85 ARG A CA 1
ATOM 667 C C . ARG A 1 85 ? 6.912 9.397 -14.897 1.00 92.56 85 AR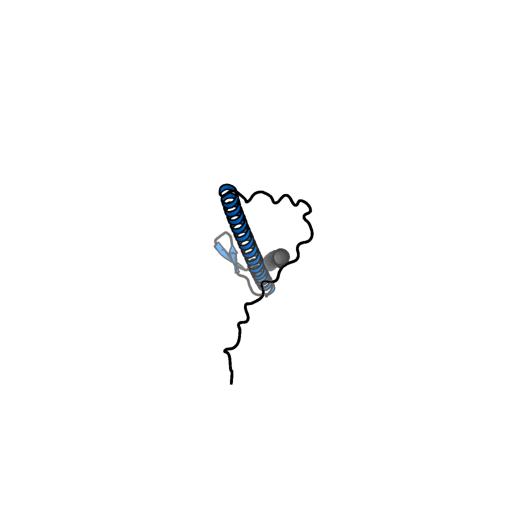G A C 1
ATOM 669 O O . ARG A 1 85 ? 7.570 9.697 -15.888 1.00 92.56 85 ARG A O 1
ATOM 676 N N . ARG A 1 86 ? 6.358 10.299 -14.095 1.00 95.62 86 ARG A N 1
ATOM 677 C CA . ARG A 1 86 ? 6.668 11.721 -14.178 1.00 95.62 86 ARG A CA 1
ATOM 678 C C . ARG A 1 86 ? 7.830 12.024 -13.234 1.00 95.62 86 ARG A C 1
ATOM 680 O O . ARG A 1 86 ? 7.763 11.608 -12.082 1.00 95.62 86 ARG A O 1
ATOM 687 N N . ASN A 1 87 ? 8.866 12.692 -13.726 1.00 92.00 87 ASN A N 1
ATOM 688 C CA . ASN A 1 87 ? 9.989 13.139 -12.904 1.00 92.00 87 ASN A CA 1
ATOM 689 C C . ASN A 1 87 ? 9.691 14.497 -12.243 1.00 92.00 87 ASN A C 1
ATOM 691 O O . ASN A 1 87 ? 8.630 15.090 -12.465 1.00 92.00 87 ASN A O 1
ATOM 695 N N . ASP A 1 88 ? 10.635 15.002 -11.452 1.00 93.81 88 ASP A N 1
ATOM 696 C CA . ASP A 1 88 ? 10.492 16.270 -10.722 1.00 93.81 88 ASP A CA 1
ATOM 697 C C . ASP A 1 88 ? 10.362 17.490 -11.652 1.00 93.81 88 ASP A C 1
ATOM 699 O O . ASP A 1 88 ? 9.777 18.503 -11.274 1.00 93.81 88 ASP A O 1
ATOM 703 N N . ALA A 1 89 ? 10.841 17.382 -12.896 1.00 95.00 89 ALA A N 1
ATOM 704 C CA . ALA A 1 89 ? 10.672 18.400 -13.933 1.00 95.00 89 ALA A CA 1
ATOM 705 C C . ALA A 1 89 ? 9.288 18.349 -14.614 1.00 95.00 89 ALA A C 1
ATOM 707 O O . ALA A 1 89 ? 8.964 19.197 -15.444 1.00 95.00 89 ALA A O 1
ATOM 708 N N . GLY A 1 90 ? 8.448 17.367 -14.274 1.00 95.69 90 GLY A N 1
ATOM 709 C CA . GLY A 1 90 ? 7.123 17.182 -14.865 1.00 95.69 90 GLY A CA 1
ATOM 710 C C . GLY A 1 90 ? 7.117 16.391 -16.179 1.00 95.69 90 GLY A C 1
ATOM 711 O O . GLY A 1 90 ? 6.046 16.134 -16.745 1.00 95.69 90 GLY A O 1
ATOM 712 N N . GLU A 1 91 ? 8.278 15.943 -16.646 1.00 95.25 91 GLU A N 1
ATOM 713 C CA . GLU A 1 91 ? 8.439 15.190 -17.887 1.00 95.25 91 GLU A CA 1
ATOM 714 C C . GLU A 1 91 ? 8.146 13.705 -17.677 1.00 95.25 91 GLU A C 1
ATOM 716 O O . GLU A 1 91 ? 8.268 13.176 -16.573 1.00 95.25 91 GLU A O 1
ATOM 721 N N . ARG A 1 92 ? 7.740 13.012 -18.747 1.00 95.94 92 ARG A N 1
ATOM 722 C CA . ARG A 1 92 ? 7.555 11.557 -18.709 1.00 95.94 92 ARG A CA 1
ATOM 723 C C . ARG A 1 92 ? 8.884 10.870 -18.991 1.00 95.94 92 ARG A C 1
ATOM 725 O O . ARG A 1 92 ? 9.395 10.975 -20.099 1.00 95.94 92 ARG A O 1
ATOM 732 N N . GLU A 1 93 ? 9.371 10.097 -18.033 1.00 94.69 93 GLU A N 1
ATOM 733 C CA . GLU A 1 93 ? 10.528 9.219 -18.192 1.00 94.69 93 GLU A CA 1
ATOM 734 C C . GLU A 1 93 ? 10.106 7.751 -18.131 1.00 94.69 93 GLU A C 1
ATOM 736 O O . GLU A 1 93 ? 9.154 7.389 -17.436 1.00 94.69 93 GLU A O 1
ATOM 741 N N . ILE A 1 94 ? 10.797 6.899 -18.887 1.00 95.62 94 ILE A N 1
ATOM 742 C CA . ILE A 1 94 ? 10.630 5.449 -18.786 1.00 95.62 94 ILE A CA 1
ATOM 743 C C . ILE A 1 94 ? 11.630 4.937 -17.762 1.00 95.62 94 ILE A C 1
ATOM 745 O O . ILE A 1 94 ? 12.809 5.261 -17.864 1.00 95.62 94 ILE A O 1
ATOM 749 N N . LEU A 1 95 ? 11.161 4.111 -16.830 1.00 95.38 95 LEU A N 1
ATOM 750 C CA . LEU A 1 95 ? 12.038 3.457 -15.872 1.00 95.38 95 LEU A CA 1
ATOM 751 C C . LEU A 1 95 ? 13.017 2.528 -16.585 1.00 95.38 95 LEU A C 1
ATOM 753 O O . LEU A 1 95 ? 12.597 1.644 -17.341 1.00 95.38 95 LEU A O 1
ATOM 757 N N . ASP A 1 96 ? 14.302 2.712 -16.302 1.00 94.38 96 ASP A N 1
ATOM 758 C CA . ASP A 1 96 ? 15.325 1.729 -16.640 1.00 94.38 96 ASP A CA 1
ATOM 759 C C . ASP A 1 96 ? 15.263 0.510 -15.700 1.00 94.38 96 ASP A C 1
ATOM 761 O O . ASP A 1 96 ? 14.506 0.476 -14.721 1.00 94.38 96 ASP A O 1
ATOM 765 N N . ASP A 1 97 ? 16.053 -0.520 -16.003 1.00 93.31 97 ASP A N 1
ATOM 766 C CA . ASP A 1 97 ? 16.047 -1.768 -15.236 1.00 93.31 97 ASP A CA 1
ATOM 767 C C . ASP A 1 97 ? 16.524 -1.581 -13.790 1.00 93.31 97 ASP A C 1
ATOM 769 O O . ASP A 1 97 ? 15.999 -2.230 -12.883 1.00 93.31 97 ASP A O 1
ATOM 773 N N . SER A 1 98 ? 17.465 -0.664 -13.543 1.00 94.19 98 SER A N 1
ATOM 774 C CA . SER A 1 98 ? 17.951 -0.384 -12.188 1.00 94.19 98 SER A CA 1
ATOM 775 C C . SER A 1 98 ? 16.877 0.309 -11.346 1.00 94.19 98 SER A C 1
ATOM 777 O O . SER A 1 98 ? 16.634 -0.069 -10.198 1.00 94.19 98 SER A O 1
ATOM 779 N N . GLN A 1 99 ? 16.171 1.275 -11.937 1.00 94.94 99 GLN A N 1
ATOM 780 C CA . GLN A 1 99 ? 15.093 2.009 -11.293 1.00 94.94 99 GLN A CA 1
ATOM 781 C C . GLN A 1 99 ? 13.902 1.089 -11.035 1.00 94.94 99 GLN A C 1
ATOM 783 O O . GLN A 1 99 ? 13.355 1.086 -9.934 1.00 94.94 99 GLN A O 1
ATOM 788 N N . ARG A 1 100 ? 13.533 0.253 -12.011 1.00 95.44 100 ARG A N 1
ATOM 789 C CA . ARG A 1 100 ? 12.495 -0.770 -11.842 1.00 95.44 100 ARG A CA 1
ATOM 790 C C . ARG A 1 100 ? 12.832 -1.726 -10.702 1.00 95.44 100 ARG A C 1
ATOM 792 O O . ARG A 1 100 ? 11.961 -2.001 -9.881 1.00 95.44 100 ARG A O 1
ATOM 799 N N . ALA A 1 101 ? 14.072 -2.212 -10.625 1.00 94.88 101 ALA A N 1
ATOM 800 C CA . ALA A 1 101 ? 14.500 -3.110 -9.554 1.00 94.88 101 ALA A CA 1
ATOM 801 C C . ALA A 1 101 ? 14.433 -2.429 -8.176 1.00 94.88 101 ALA A C 1
ATOM 803 O O . ALA A 1 101 ? 13.959 -3.031 -7.211 1.00 94.88 101 ALA A O 1
ATOM 804 N N . ALA A 1 102 ? 14.840 -1.160 -8.086 1.00 95.81 102 ALA A N 1
ATOM 805 C CA . ALA A 1 102 ? 14.742 -0.381 -6.855 1.00 95.81 102 ALA A CA 1
ATOM 806 C C . ALA A 1 102 ? 13.283 -0.173 -6.410 1.00 95.81 102 ALA A C 1
ATOM 808 O O . ALA A 1 102 ? 12.961 -0.361 -5.236 1.00 95.81 102 ALA A O 1
ATOM 809 N N . GLU A 1 103 ? 12.383 0.171 -7.334 1.00 95.38 103 GLU A N 1
ATOM 810 C CA . GLU A 1 103 ? 10.958 0.334 -7.027 1.00 95.38 103 GLU A CA 1
ATOM 811 C C . GLU A 1 103 ? 10.280 -1.000 -6.677 1.00 95.38 103 GLU A C 1
ATOM 813 O O . GLU A 1 103 ? 9.475 -1.055 -5.745 1.00 95.38 103 GLU A O 1
ATOM 818 N N . ALA A 1 104 ? 10.665 -2.101 -7.330 1.00 96.50 104 ALA A N 1
ATOM 819 C CA . ALA A 1 104 ? 10.215 -3.443 -6.963 1.00 96.50 104 ALA A CA 1
ATOM 820 C C . ALA A 1 104 ? 10.645 -3.814 -5.535 1.00 96.50 104 ALA A C 1
ATOM 822 O O . ALA A 1 104 ? 9.839 -4.336 -4.765 1.00 96.50 104 ALA A O 1
ATOM 823 N N . ALA A 1 105 ? 11.886 -3.503 -5.147 1.00 97.38 105 ALA A N 1
ATOM 824 C CA . ALA A 1 105 ? 12.380 -3.750 -3.794 1.00 97.38 105 ALA A CA 1
ATOM 825 C C . ALA A 1 105 ? 11.606 -2.937 -2.741 1.00 97.38 105 ALA A C 1
ATOM 827 O O . ALA A 1 105 ? 11.197 -3.491 -1.719 1.00 97.38 105 ALA A O 1
ATOM 828 N N . LYS A 1 106 ? 11.331 -1.652 -3.009 1.00 96.94 106 LYS A N 1
ATOM 829 C CA . LYS A 1 106 ? 10.481 -0.813 -2.143 1.00 96.94 106 LYS A CA 1
ATOM 830 C C . LYS A 1 106 ? 9.060 -1.369 -2.035 1.00 96.94 106 LYS A C 1
ATOM 832 O O . LYS A 1 106 ? 8.518 -1.468 -0.937 1.00 96.94 106 LYS A O 1
ATOM 837 N N . ALA A 1 107 ? 8.462 -1.776 -3.155 1.00 97.31 107 ALA A N 1
ATOM 838 C CA . ALA A 1 107 ? 7.131 -2.378 -3.162 1.00 97.31 107 ALA A CA 1
ATOM 839 C C . ALA A 1 107 ? 7.103 -3.696 -2.371 1.00 97.31 107 ALA A C 1
ATOM 841 O O . ALA A 1 107 ? 6.171 -3.928 -1.606 1.00 97.31 107 ALA A O 1
ATOM 842 N N . GLN A 1 108 ? 8.147 -4.523 -2.474 1.00 97.88 108 GLN A N 1
ATOM 843 C CA . GLN A 1 108 ? 8.280 -5.748 -1.686 1.00 97.88 108 GLN A CA 1
ATOM 844 C C . GLN A 1 108 ? 8.394 -5.460 -0.183 1.00 97.88 108 GLN A C 1
ATOM 846 O O . GLN A 1 108 ? 7.775 -6.156 0.620 1.00 97.88 108 GLN A O 1
ATOM 851 N N . GLN A 1 109 ? 9.143 -4.428 0.215 1.00 98.06 109 GLN A N 1
ATOM 852 C CA . GLN A 1 109 ? 9.200 -3.988 1.613 1.00 98.06 109 GLN A CA 1
ATOM 853 C C . GLN A 1 109 ? 7.827 -3.528 2.111 1.00 98.06 109 GLN A C 1
ATOM 855 O O . GLN A 1 109 ? 7.407 -3.944 3.187 1.00 98.06 109 GLN A O 1
ATOM 860 N N . ALA A 1 110 ? 7.091 -2.762 1.302 1.00 97.75 110 ALA A N 1
ATOM 861 C CA . ALA A 1 110 ? 5.733 -2.341 1.633 1.00 97.75 110 ALA A CA 1
ATOM 862 C C . ALA A 1 110 ? 4.774 -3.538 1.763 1.00 97.75 110 ALA A C 1
ATOM 864 O O . ALA A 1 110 ? 3.964 -3.573 2.684 1.00 97.75 110 ALA A O 1
ATOM 865 N N . VAL A 1 111 ? 4.881 -4.554 0.898 1.00 98.25 111 VAL A N 1
ATOM 866 C CA . VAL A 1 111 ? 4.123 -5.808 1.057 1.00 98.25 111 VAL A CA 1
ATOM 867 C C . VAL A 1 111 ? 4.473 -6.461 2.389 1.00 98.25 111 VAL A C 1
ATOM 869 O O . VAL A 1 111 ? 3.579 -6.825 3.149 1.00 98.25 111 VAL A O 1
ATOM 872 N N . ASN A 1 112 ? 5.764 -6.568 2.702 1.00 97.50 112 ASN A N 1
ATOM 873 C CA . ASN A 1 112 ? 6.214 -7.170 3.949 1.00 97.50 112 ASN A CA 1
ATOM 874 C C . ASN A 1 112 ? 5.742 -6.387 5.177 1.00 97.50 112 ASN A C 1
ATOM 876 O O . ASN A 1 112 ? 5.582 -6.999 6.221 1.00 97.50 112 ASN A O 1
ATOM 880 N N . GLU A 1 113 ? 5.542 -5.072 5.088 1.00 96.88 113 GLU A N 1
ATOM 881 C CA . GLU A 1 113 ? 5.066 -4.224 6.186 1.00 96.88 113 GLU A CA 1
ATOM 882 C C . GLU A 1 113 ? 3.543 -4.281 6.355 1.00 96.88 113 GLU A C 1
ATOM 884 O O . GLU A 1 113 ? 3.052 -4.510 7.461 1.00 96.88 113 GLU A O 1
ATOM 889 N N . TRP A 1 114 ? 2.797 -4.095 5.264 1.00 97.38 114 TRP A N 1
ATOM 890 C CA . TRP A 1 114 ? 1.346 -3.902 5.302 1.00 97.38 114 TRP A CA 1
ATOM 891 C C . TRP A 1 114 ? 0.541 -5.197 5.235 1.00 97.38 114 TRP A C 1
ATOM 893 O O . TRP A 1 114 ? -0.605 -5.209 5.675 1.00 97.38 114 TRP A O 1
ATOM 903 N N . CYS A 1 115 ? 1.113 -6.275 4.694 1.00 96.38 115 CYS A N 1
ATOM 904 C CA . CYS A 1 115 ? 0.420 -7.553 4.507 1.00 96.38 115 CYS A CA 1
ATOM 905 C C . CYS A 1 115 ? 0.690 -8.584 5.614 1.00 96.38 115 CYS A C 1
ATOM 907 O O . CYS A 1 115 ? 0.502 -9.779 5.366 1.00 96.38 115 CYS A O 1
ATOM 909 N N . LYS A 1 116 ? 1.163 -8.143 6.785 1.00 88.31 116 LYS A N 1
ATOM 910 C CA . LYS A 1 116 ? 1.294 -8.993 7.977 1.00 88.31 116 LYS A CA 1
ATOM 911 C C . LYS A 1 116 ? -0.043 -9.189 8.676 1.00 88.31 116 LYS A C 1
ATOM 913 O O . LYS A 1 116 ? -0.808 -8.201 8.760 1.00 88.31 116 LYS A O 1
#

Solvent-accessible surface area (backbone atoms only — not comparable to full-atom values): 7092 Å² total; per-residue (Å²): 134,88,86,78,81,87,79,84,82,76,81,77,79,80,80,76,89,76,80,81,84,70,88,70,80,72,75,76,82,75,50,72,68,54,52,53,51,50,51,52,49,51,51,49,55,51,50,54,52,50,49,51,52,50,52,51,53,51,49,54,50,51,34,48,55,47,18,56,49,19,49,52,51,27,50,55,52,68,66,76,64,91,48,75,45,70,49,97,88,68,46,82,44,69,60,50,71,68,56,36,52,53,52,28,51,52,22,49,50,42,28,66,66,35,63,110

Nearest PDB structures (foldseek):
  6dv1-assembly1_B  TM=3.124E-01  e=4.864E+00  Mus musculus

Organism: Azospira oryzae (strain ATCC BAA-33 / DSM 13638 / PS) (NCBI:txid640081)

Mean predicted aligned error: 13.83 Å